Protein AF-A0AA40TIM7-F1 (afdb_monomer_lite)

Sequence (39 aa):
MSHQLTFADSEFSSKRR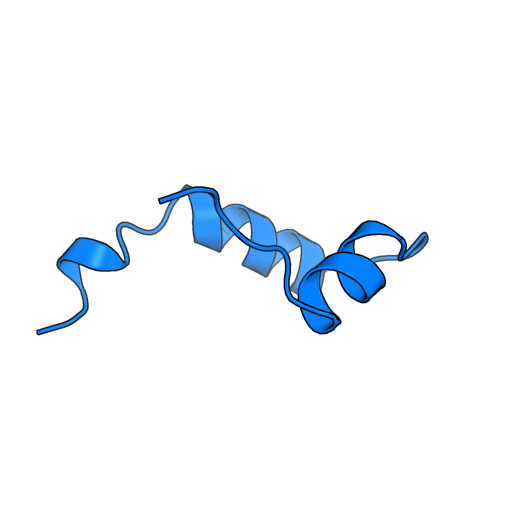QTRKEIFLSRMEQILPWQNMVE

Foldseek 3Di:
DPPDDDPVNVVVVPDPDDDPVRVVVVVCVVVDPVVVVDD

pLDDT: mean 84.79, std 8.82, range [54.69, 95.81]

Secondary structure (DSSP, 8-state):
------HHHHHHHT-S---HHHHHHHHHHHHS-GGGT--

Organism: Citrobacter freundii (NCBI:txid546)

Radius of gyration: 12.42 Å; chains: 1; bounding box: 30×23×24 Å

Structure (mmCIF, N/CA/C/O backbone):
data_AF-A0AA40TIM7-F1
#
_entry.id   AF-A0AA40TIM7-F1
#
loop_
_atom_site.group_PDB
_atom_site.id
_atom_site.type_symbol
_atom_site.label_atom_id
_atom_site.label_alt_id
_atom_site.label_comp_id
_atom_site.label_asym_id
_atom_site.label_entity_id
_atom_site.label_seq_id
_atom_site.pdbx_PDB_ins_code
_atom_site.Cartn_x
_atom_site.Cartn_y
_atom_site.Cartn_z
_atom_site.occupancy
_atom_site.B_iso_or_equiv
_atom_site.auth_seq_id
_atom_site.auth_comp_id
_atom_site.auth_asym_id
_atom_site.auth_atom_id
_atom_site.pdbx_PDB_model_num
ATOM 1 N N . MET A 1 1 ? -4.691 -16.150 16.284 1.00 54.69 1 MET A N 1
ATOM 2 C CA . MET A 1 1 ? -4.915 -16.565 14.884 1.00 54.69 1 MET A CA 1
ATOM 3 C C . MET A 1 1 ? -3.669 -16.185 14.105 1.00 54.69 1 MET A C 1
ATOM 5 O O . MET A 1 1 ? -3.383 -14.998 14.014 1.00 54.69 1 MET A O 1
ATOM 9 N N . SER A 1 2 ? -2.871 -17.151 13.651 1.00 63.62 2 SER A N 1
ATOM 10 C CA . SER A 1 2 ? -1.750 -16.871 12.748 1.00 63.62 2 SER A CA 1
ATOM 11 C C . SER A 1 2 ? -2.314 -16.268 11.465 1.00 63.62 2 SER A C 1
ATOM 13 O O . SER A 1 2 ? -3.177 -16.879 10.838 1.00 63.62 2 SER A O 1
ATOM 15 N N . HIS A 1 3 ? -1.896 -15.052 11.121 1.00 74.06 3 HIS A N 1
ATOM 16 C CA . HIS A 1 3 ? -2.346 -14.378 9.909 1.00 74.06 3 HIS A CA 1
ATOM 17 C C . HIS A 1 3 ? -1.847 -15.175 8.694 1.00 74.06 3 HIS A C 1
ATOM 19 O O . HIS A 1 3 ? -0.659 -15.150 8.377 1.00 74.06 3 HIS A O 1
ATOM 25 N N . GLN A 1 4 ? -2.735 -15.960 8.081 1.00 84.12 4 GLN A N 1
ATOM 26 C CA . GLN A 1 4 ? -2.434 -16.702 6.863 1.00 84.12 4 GLN A CA 1
ATOM 27 C C . GLN A 1 4 ? -2.438 -15.711 5.702 1.00 84.12 4 GLN A C 1
ATOM 29 O O . GLN A 1 4 ? -3.483 -15.151 5.381 1.00 84.12 4 GLN A O 1
ATOM 34 N N . LEU A 1 5 ? -1.277 -15.512 5.078 1.00 81.50 5 LEU A N 1
ATOM 35 C CA . LEU A 1 5 ? -1.168 -14.696 3.873 1.00 81.50 5 LEU A CA 1
ATOM 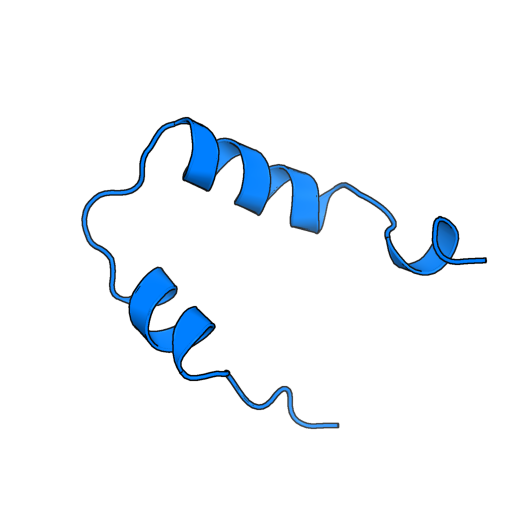36 C C . LEU A 1 5 ? -2.018 -15.309 2.761 1.00 81.50 5 LEU A C 1
ATOM 38 O O . LEU A 1 5 ? -1.930 -16.513 2.486 1.00 81.50 5 LEU A O 1
ATOM 42 N N . THR A 1 6 ? -2.834 -14.478 2.120 1.00 87.12 6 THR A N 1
ATOM 43 C CA . THR A 1 6 ? -3.556 -14.887 0.921 1.00 87.12 6 THR A CA 1
ATOM 44 C C . THR A 1 6 ? -2.605 -14.911 -0.279 1.00 87.12 6 THR A C 1
ATOM 46 O O . THR A 1 6 ? -1.506 -14.341 -0.257 1.00 87.12 6 THR A O 1
ATOM 49 N N . PHE A 1 7 ? -3.019 -15.578 -1.361 1.00 86.50 7 PHE A N 1
ATOM 50 C CA . PHE A 1 7 ? -2.273 -15.536 -2.623 1.00 86.50 7 PHE A CA 1
ATOM 51 C C . PHE A 1 7 ? -2.098 -14.095 -3.125 1.00 86.50 7 PHE A C 1
ATOM 53 O O . PHE A 1 7 ? -1.006 -13.731 -3.555 1.00 86.50 7 PHE A O 1
ATOM 60 N N . ALA A 1 8 ? -3.133 -13.261 -2.981 1.00 84.38 8 ALA A N 1
ATOM 61 C CA . ALA A 1 8 ? -3.088 -11.855 -3.370 1.00 84.38 8 ALA A CA 1
ATOM 62 C C . ALA A 1 8 ? -2.031 -11.064 -2.579 1.00 84.38 8 ALA A C 1
ATOM 64 O O . ALA A 1 8 ? -1.267 -10.301 -3.171 1.00 84.38 8 ALA A O 1
ATOM 65 N N . ASP A 1 9 ? -1.919 -11.295 -1.267 1.00 83.69 9 ASP A N 1
ATOM 66 C CA . ASP A 1 9 ? -0.914 -10.626 -0.427 1.00 83.69 9 ASP A CA 1
ATOM 67 C C . ASP A 1 9 ? 0.515 -11.033 -0.819 1.00 83.69 9 ASP A C 1
ATOM 69 O O . ASP A 1 9 ? 1.444 -10.219 -0.844 1.00 83.69 9 ASP A O 1
ATOM 73 N N . SER A 1 10 ? 0.697 -12.306 -1.172 1.00 84.56 10 SER A N 1
ATOM 74 C CA . SER A 1 10 ? 1.995 -12.853 -1.584 1.00 84.56 10 SER A CA 1
ATOM 75 C C . SER A 1 10 ? 2.446 -12.293 -2.942 1.00 84.56 10 SER A C 1
ATOM 77 O O . SER A 1 10 ? 3.601 -11.895 -3.120 1.00 84.56 10 SER A O 1
ATOM 79 N N . GLU A 1 11 ? 1.532 -12.183 -3.906 1.00 86.44 11 GLU A N 1
ATOM 80 C CA . GLU A 1 11 ? 1.810 -11.545 -5.198 1.00 86.44 11 GLU A CA 1
ATOM 81 C C . GLU A 1 11 ? 2.062 -10.039 -5.058 1.00 86.44 11 GLU A C 1
ATOM 83 O O . GLU A 1 11 ? 2.965 -9.489 -5.691 1.00 86.44 11 GLU A O 1
ATOM 88 N N . PHE A 1 12 ? 1.309 -9.358 -4.193 1.00 85.44 12 PHE 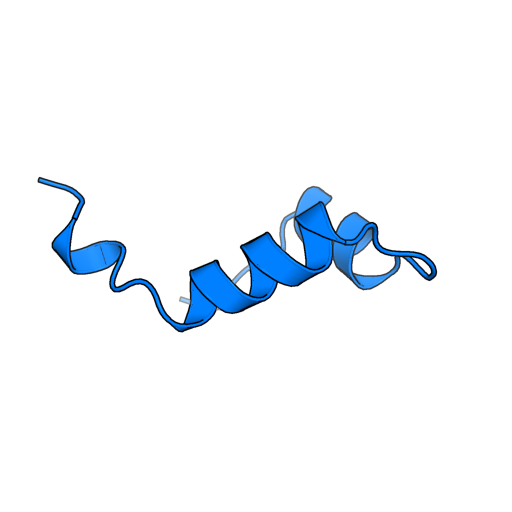A N 1
ATOM 89 C CA . PHE A 1 12 ? 1.485 -7.928 -3.966 1.00 85.44 12 PHE A CA 1
ATOM 90 C C . PHE A 1 12 ? 2.814 -7.607 -3.268 1.00 85.44 12 PHE A C 1
ATOM 92 O O . PHE A 1 12 ? 3.511 -6.671 -3.665 1.00 85.44 12 PHE A O 1
ATOM 99 N N . SER A 1 13 ? 3.203 -8.394 -2.263 1.00 82.62 13 SER A N 1
ATOM 100 C CA . SER A 1 13 ? 4.464 -8.212 -1.526 1.00 82.62 13 SER A CA 1
ATOM 101 C C . SER A 1 13 ? 5.711 -8.478 -2.376 1.00 82.62 13 SER A C 1
ATOM 103 O O . SER A 1 13 ? 6.735 -7.822 -2.188 1.00 82.62 13 SER A O 1
ATOM 105 N N . SER A 1 14 ? 5.626 -9.378 -3.359 1.00 86.25 14 SER A N 1
ATOM 106 C CA . SER A 1 14 ? 6.713 -9.652 -4.313 1.00 86.25 14 SER A CA 1
ATOM 107 C C . SER A 1 14 ? 6.779 -8.653 -5.480 1.00 86.25 14 SER A C 1
ATOM 109 O O . SER A 1 14 ? 7.712 -8.681 -6.293 1.00 86.25 14 SER A O 1
ATOM 111 N N . LYS A 1 15 ? 5.829 -7.713 -5.566 1.00 90.06 15 LYS A N 1
ATOM 112 C CA . LYS A 1 15 ? 5.737 -6.736 -6.653 1.00 90.06 15 LYS A CA 1
ATOM 113 C C . LYS A 1 15 ? 6.827 -5.664 -6.550 1.00 90.06 15 LYS A C 1
ATOM 115 O O . LYS A 1 15 ? 6.759 -4.740 -5.745 1.00 90.06 15 LYS A O 1
ATOM 120 N N . ARG A 1 16 ? 7.805 -5.711 -7.462 1.00 87.25 16 ARG A N 1
ATOM 121 C CA . ARG A 1 16 ? 8.938 -4.758 -7.509 1.00 87.25 16 ARG A CA 1
ATOM 122 C C . ARG A 1 16 ? 8.536 -3.302 -7.792 1.00 87.25 16 ARG A C 1
ATOM 124 O O . ARG A 1 16 ? 9.218 -2.384 -7.348 1.00 87.25 16 ARG A O 1
ATOM 131 N N . ARG A 1 17 ? 7.486 -3.068 -8.585 1.00 92.69 17 ARG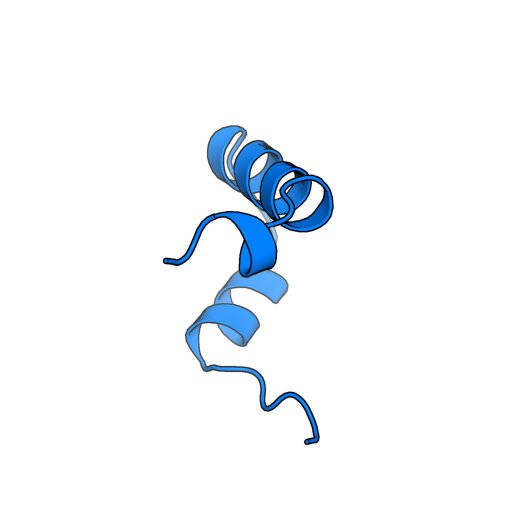 A N 1
ATOM 132 C CA . ARG A 1 17 ? 7.006 -1.720 -8.933 1.00 92.69 17 ARG A CA 1
ATOM 133 C C . ARG A 1 17 ? 5.579 -1.544 -8.448 1.00 92.69 17 ARG A C 1
ATOM 135 O O . ARG A 1 17 ? 4.675 -2.168 -8.995 1.00 92.69 17 ARG A O 1
ATOM 142 N N . GLN A 1 18 ? 5.396 -0.658 -7.479 1.00 92.12 18 GLN A N 1
ATOM 143 C CA . GLN A 1 18 ? 4.080 -0.257 -7.002 1.00 92.12 18 GLN A CA 1
ATOM 144 C C . GLN A 1 18 ? 3.682 1.087 -7.611 1.00 92.12 18 GLN A C 1
ATOM 146 O O . GLN A 1 18 ? 4.508 1.986 -7.795 1.00 92.12 18 GLN A O 1
ATOM 151 N N . THR A 1 19 ? 2.407 1.232 -7.943 1.00 94.75 19 THR A N 1
ATOM 152 C CA . THR 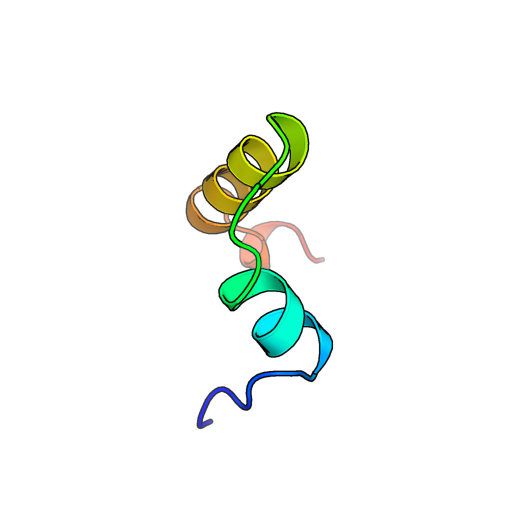A 1 19 ? 1.855 2.509 -8.395 1.00 94.75 19 THR A CA 1
ATOM 153 C C . THR A 1 19 ? 1.701 3.470 -7.215 1.00 94.75 19 THR A C 1
ATOM 155 O O . THR A 1 19 ? 1.598 3.060 -6.059 1.00 94.75 19 THR A O 1
ATOM 158 N N . ARG A 1 20 ? 1.609 4.777 -7.492 1.00 95.81 20 ARG A N 1
ATOM 159 C CA . ARG A 1 20 ? 1.344 5.783 -6.443 1.00 95.81 20 ARG A CA 1
ATOM 160 C C . ARG A 1 20 ? 0.057 5.489 -5.664 1.00 95.81 20 ARG A C 1
ATOM 162 O O . ARG A 1 20 ? 0.014 5.732 -4.463 1.00 95.81 20 ARG A O 1
ATOM 169 N N . LYS A 1 21 ? -0.965 4.952 -6.342 1.00 94.00 21 LYS A N 1
ATOM 170 C CA . LYS A 1 21 ? -2.239 4.551 -5.731 1.00 94.00 21 LYS A CA 1
ATOM 171 C C . LYS A 1 21 ? -2.052 3.387 -4.756 1.00 94.00 21 LYS A C 1
ATOM 173 O O . LYS A 1 21 ? -2.575 3.448 -3.653 1.00 94.00 21 LYS A O 1
ATOM 178 N N . GLU A 1 22 ? -1.290 2.368 -5.143 1.00 92.69 22 GLU A N 1
ATOM 179 C CA . GLU A 1 22 ? -1.004 1.204 -4.290 1.00 92.69 22 GLU A CA 1
ATOM 180 C C . GLU A 1 22 ? -0.243 1.608 -3.022 1.00 92.69 22 GLU A C 1
ATOM 182 O O . GLU A 1 22 ? -0.645 1.244 -1.921 1.00 92.69 22 GLU A O 1
ATOM 187 N N . ILE A 1 23 ? 0.792 2.444 -3.162 1.00 91.75 23 ILE A N 1
ATOM 188 C CA . ILE A 1 23 ? 1.556 2.969 -2.019 1.00 91.75 23 ILE A CA 1
ATOM 189 C C . ILE A 1 23 ? 0.655 3.789 -1.088 1.00 91.75 23 ILE A C 1
ATOM 191 O O . ILE A 1 23 ? 0.755 3.683 0.132 1.00 91.75 23 ILE A O 1
ATOM 195 N N . PHE A 1 24 ? -0.215 4.629 -1.655 1.00 93.19 24 PHE A N 1
ATOM 196 C CA . PHE A 1 24 ? -1.151 5.432 -0.875 1.00 93.19 24 PHE A CA 1
ATOM 197 C C . PHE A 1 24 ? -2.116 4.552 -0.072 1.00 93.19 24 PHE A C 1
ATOM 199 O O . PHE A 1 24 ? -2.227 4.736 1.137 1.00 93.19 24 PHE A O 1
ATOM 206 N N . LEU A 1 25 ? -2.764 3.579 -0.718 1.00 90.12 25 LEU A N 1
ATOM 207 C CA . LEU A 1 25 ? -3.730 2.692 -0.066 1.00 90.12 25 LEU A CA 1
ATOM 208 C C . LEU A 1 25 ? -3.082 1.850 1.038 1.00 90.12 25 LEU A C 1
ATOM 210 O O . LEU A 1 25 ? -3.619 1.807 2.138 1.00 90.12 25 LEU A O 1
ATOM 214 N N . SER A 1 26 ? -1.890 1.295 0.798 1.00 88.25 26 SER A N 1
ATOM 215 C CA . SER A 1 26 ? -1.154 0.528 1.814 1.00 88.25 26 SER A CA 1
ATOM 216 C C . SER A 1 26 ? -0.851 1.351 3.076 1.00 88.25 26 SER A C 1
ATOM 218 O O . SER A 1 26 ? -0.944 0.844 4.190 1.00 88.25 26 SER A O 1
ATOM 220 N N . ARG A 1 27 ? -0.544 2.648 2.930 1.00 91.62 27 ARG A N 1
ATOM 221 C CA . ARG A 1 27 ? -0.361 3.551 4.082 1.00 91.62 27 ARG A CA 1
ATOM 222 C C . ARG A 1 27 ? -1.674 3.866 4.783 1.00 91.62 27 ARG A C 1
ATOM 224 O O . ARG A 1 27 ? -1.710 3.915 6.007 1.00 91.62 27 ARG A O 1
ATOM 231 N N . MET A 1 28 ? -2.738 4.102 4.016 1.00 91.81 28 MET A N 1
ATOM 232 C CA . MET A 1 28 ? -4.065 4.350 4.582 1.00 91.81 28 MET A CA 1
ATOM 233 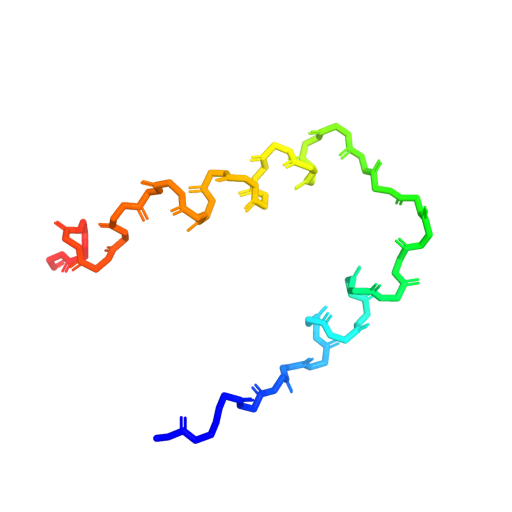C C . MET A 1 28 ? -4.538 3.158 5.410 1.00 91.81 28 MET A C 1
ATOM 235 O O . MET A 1 28 ? -5.125 3.353 6.463 1.00 91.81 28 MET A O 1
ATOM 239 N N . GLU A 1 29 ? -4.214 1.938 4.994 1.00 87.31 29 GLU A N 1
ATOM 240 C CA . GLU A 1 29 ? -4.612 0.720 5.691 1.00 87.31 29 GLU A CA 1
ATOM 241 C C . GLU A 1 29 ? -4.039 0.610 7.115 1.00 87.31 29 GLU A C 1
ATOM 243 O O . GLU A 1 29 ? -4.689 0.052 7.991 1.00 87.31 29 GLU A O 1
ATOM 248 N N . GLN A 1 30 ? -2.867 1.206 7.365 1.00 84.81 30 GLN A N 1
ATOM 249 C CA . GLN A 1 30 ? -2.246 1.279 8.695 1.00 84.81 30 GLN A CA 1
ATOM 250 C C . GLN A 1 30 ? -2.812 2.400 9.574 1.00 84.81 30 GLN A C 1
ATOM 252 O O . GLN A 1 30 ? -2.735 2.328 10.798 1.00 84.81 30 GLN A O 1
ATOM 257 N N . ILE A 1 31 ? -3.310 3.466 8.950 1.00 88.50 31 ILE A N 1
ATOM 258 C CA . ILE A 1 31 ? -3.763 4.682 9.638 1.00 88.50 31 ILE A CA 1
ATOM 259 C C . ILE A 1 31 ? -5.256 4.597 9.951 1.00 88.50 31 ILE A C 1
ATOM 261 O O . ILE A 1 31 ? -5.718 5.146 10.951 1.00 88.50 31 ILE A O 1
ATOM 265 N N . LEU A 1 32 ? -6.021 3.939 9.084 1.00 86.62 32 LEU A N 1
ATOM 266 C CA . LEU A 1 32 ? -7.465 3.892 9.190 1.00 86.62 32 LEU A CA 1
ATOM 267 C C . LEU A 1 32 ? -7.892 2.853 10.233 1.00 86.62 32 LEU A C 1
ATOM 269 O O . LEU A 1 32 ? -7.503 1.686 10.149 1.00 86.62 32 LEU A O 1
ATOM 273 N N . PRO A 1 33 ? -8.727 3.244 11.209 1.00 84.94 33 PRO A N 1
ATOM 274 C CA . PRO A 1 33 ? -9.228 2.333 12.220 1.00 84.94 33 PRO A CA 1
ATOM 275 C C . PRO A 1 33 ? -10.419 1.560 11.649 1.00 84.94 33 PRO A C 1
ATOM 277 O O . PRO A 1 33 ? -11.552 1.754 12.076 1.00 84.94 33 PRO A O 1
ATOM 280 N N . TRP A 1 34 ? -10.175 0.691 10.666 1.00 83.19 34 TRP A N 1
ATOM 281 C CA . TRP A 1 34 ? -11.226 -0.044 9.950 1.00 83.19 34 TRP A CA 1
ATOM 282 C C . TRP A 1 34 ? -12.181 -0.790 10.880 1.00 83.19 34 TRP A C 1
ATOM 284 O O . TRP A 1 34 ? -13.383 -0.797 10.649 1.00 83.19 34 TRP A O 1
ATOM 294 N N . GLN A 1 35 ? -11.649 -1.351 11.968 1.00 79.88 35 GLN A N 1
ATOM 295 C CA . GLN A 1 35 ? -12.424 -2.038 13.005 1.00 79.88 35 GLN A CA 1
ATOM 296 C C . GLN A 1 35 ? -13.497 -1.144 13.646 1.00 79.88 35 GLN A C 1
ATOM 298 O O . GLN A 1 35 ? -14.518 -1.647 14.092 1.00 79.88 35 GLN A O 1
ATOM 303 N N . ASN A 1 36 ? -13.289 0.173 13.659 1.00 83.31 36 ASN A N 1
ATOM 304 C CA . ASN A 1 36 ? -14.225 1.144 14.224 1.00 83.31 36 ASN A CA 1
ATOM 305 C C . ASN A 1 36 ? -15.212 1.689 13.177 1.00 83.31 36 ASN A C 1
ATOM 307 O O . ASN A 1 36 ? -16.059 2.507 13.519 1.00 83.31 36 ASN A O 1
ATOM 311 N N . MET A 1 37 ? -15.056 1.317 11.903 1.00 81.81 37 MET A N 1
ATOM 312 C CA . MET A 1 37 ? -15.865 1.817 10.782 1.00 81.81 37 MET A CA 1
ATOM 313 C C . MET A 1 37 ? -16.800 0.752 10.198 1.00 81.81 37 MET A C 1
ATOM 315 O O . MET A 1 37 ? -17.623 1.078 9.346 1.00 81.81 37 MET A O 1
ATOM 319 N N . VAL A 1 38 ? -16.656 -0.505 10.619 1.00 75.06 38 VAL A N 1
ATOM 320 C CA . VAL A 1 38 ? -17.562 -1.597 10.257 1.00 75.06 38 VAL A CA 1
ATOM 321 C C . VAL A 1 38 ? -18.579 -1.749 11.391 1.00 75.06 38 VAL A C 1
ATOM 323 O O . VAL A 1 38 ? -18.290 -2.400 12.392 1.00 75.06 38 VAL A O 1
ATOM 326 N N . GLU A 1 39 ? -19.730 -1.091 11.234 1.00 60.19 39 GLU A N 1
ATOM 327 C CA . GLU A 1 39 ? -20.998 -1.428 11.910 1.00 60.19 39 GLU A CA 1
ATOM 328 C C . GLU A 1 39 ? -21.803 -2.413 11.055 1.00 60.19 39 GLU A C 1
ATOM 330 O O . GLU A 1 39 ? -21.861 -2.213 9.817 1.00 60.19 39 GLU A O 1
#